Protein AF-A0AA88GIP1-F1 (afdb_monomer_lite)

pLDDT: mean 89.86, std 7.19, range [56.06, 96.06]

Foldseek 3Di:
DLLCCLVQAQDPPHPNHDPDPNSVVLSVVLVVCCVVDPDDPCSCVVVVVSVVVVVVVVVVVVLVVDVVNVVVVVVVD

Radius of gyration: 16.65 Å; chains: 1; bounding box: 32×28×46 Å

Sequence (77 aa):
MALHIVKTYLSDSSPLELNMPKVTQRGQEILQAMEEHENDSHVFDSIREHCLMDMKDVFERLKSSNKEISKLIESWK

Secondary structure (DSSP, 8-state):
-HHHHHHHHSSTT-TT--S-TTHHHHHHHHHHHHHHSTT-TTTTHHHHHHHHHHHHHHHHHHHHH-HHHHHHHHHT-

InterPro domains:
  IPR036305 RGS domain superfamily [SSF48097] (1-66)
  IPR044926 RGS, subdomain 2 [G3DSA:1.10.167.10] (1-75)

Structure (mmCIF, N/CA/C/O backbone):
data_AF-A0AA88GIP1-F1
#
_entry.id   AF-A0AA88GIP1-F1
#
loop_
_atom_site.group_PDB
_atom_site.id
_atom_site.type_symbol
_atom_site.label_atom_id
_atom_site.label_alt_id
_atom_site.label_comp_id
_atom_site.label_asym_id
_atom_site.label_entity_id
_atom_site.label_seq_id
_atom_site.pdbx_PDB_ins_code
_atom_site.Cartn_x
_atom_site.Cartn_y
_atom_site.Cartn_z
_atom_site.occupancy
_atom_site.B_iso_or_equiv
_atom_site.auth_seq_id
_atom_site.auth_comp_id
_atom_site.auth_asym_id
_atom_site.auth_atom_id
_atom_site.pdbx_PDB_model_num
ATOM 1 N N . MET A 1 1 ? -5.218 2.467 -16.712 1.00 71.75 1 MET A N 1
ATOM 2 C CA . MET A 1 1 ? -5.481 2.271 -15.267 1.00 71.75 1 MET A CA 1
ATOM 3 C C . MET A 1 1 ? -4.192 2.013 -14.491 1.00 71.75 1 MET A C 1
ATOM 5 O O . MET A 1 1 ? -3.906 2.776 -13.583 1.00 71.75 1 MET A O 1
ATOM 9 N N . ALA A 1 2 ? -3.360 1.049 -14.897 1.00 82.94 2 ALA A N 1
ATOM 10 C CA . ALA A 1 2 ? -2.076 0.755 -14.246 1.00 82.94 2 ALA A CA 1
ATOM 11 C C . ALA A 1 2 ? -1.108 1.961 -14.135 1.00 82.94 2 ALA A C 1
ATOM 13 O O . ALA A 1 2 ? -0.627 2.257 -13.047 1.00 82.94 2 ALA A O 1
ATOM 14 N N . LEU A 1 3 ? -0.930 2.753 -15.203 1.00 88.31 3 LEU A N 1
ATOM 15 C CA . LEU A 1 3 ? -0.111 3.982 -15.156 1.00 88.31 3 LEU A CA 1
ATOM 16 C C . LEU A 1 3 ? -0.614 5.014 -14.129 1.00 88.31 3 LEU A C 1
ATOM 18 O O . LEU A 1 3 ? 0.174 5.756 -13.550 1.00 88.31 3 LEU A O 1
ATOM 22 N N . HIS A 1 4 ? -1.931 5.078 -13.916 1.00 90.69 4 HIS A N 1
ATOM 23 C CA . HIS A 1 4 ? -2.513 5.974 -12.919 1.00 90.69 4 HIS A CA 1
ATOM 24 C C . HIS A 1 4 ? -2.162 5.505 -11.506 1.00 90.69 4 HIS A C 1
ATOM 26 O O . HIS A 1 4 ? -1.771 6.323 -10.685 1.00 90.69 4 HIS A O 1
ATOM 32 N N . ILE A 1 5 ? -2.200 4.190 -11.257 1.00 90.75 5 ILE A N 1
ATOM 33 C CA . ILE A 1 5 ? -1.805 3.612 -9.968 1.00 90.75 5 ILE A CA 1
ATOM 34 C C . ILE A 1 5 ? -0.353 3.977 -9.643 1.00 90.75 5 ILE A C 1
ATOM 36 O O . ILE A 1 5 ? -0.085 4.495 -8.563 1.00 90.75 5 ILE A O 1
ATOM 40 N N . VAL A 1 6 ? 0.569 3.788 -10.592 1.00 91.62 6 VAL A N 1
ATOM 41 C CA . VAL A 1 6 ? 1.989 4.104 -10.374 1.00 91.62 6 VAL A CA 1
ATOM 42 C C . VAL A 1 6 ? 2.186 5.588 -10.050 1.00 91.62 6 VAL A C 1
ATOM 44 O O . VAL A 1 6 ? 2.830 5.924 -9.063 1.00 91.62 6 VAL A O 1
ATOM 47 N N . LYS A 1 7 ? 1.582 6.492 -10.830 1.00 91.19 7 LYS A N 1
ATOM 48 C CA . LYS A 1 7 ? 1.741 7.943 -10.624 1.00 91.19 7 LYS A CA 1
ATOM 49 C C . LYS A 1 7 ? 1.102 8.451 -9.333 1.00 91.19 7 LYS A C 1
ATOM 51 O O . LYS A 1 7 ? 1.601 9.407 -8.753 1.00 91.19 7 LYS A O 1
ATOM 56 N N . THR A 1 8 ? -0.007 7.851 -8.913 1.00 94.06 8 THR A N 1
ATOM 57 C CA . THR A 1 8 ? -0.761 8.308 -7.742 1.00 94.06 8 THR A CA 1
ATOM 58 C C . THR A 1 8 ? -0.240 7.704 -6.443 1.00 94.06 8 THR A C 1
ATOM 60 O O . THR A 1 8 ? -0.273 8.381 -5.425 1.00 94.06 8 THR A O 1
ATOM 63 N N . TYR A 1 9 ? 0.242 6.464 -6.452 1.00 95.00 9 TYR A N 1
ATOM 64 C CA . TYR A 1 9 ? 0.544 5.727 -5.220 1.00 95.00 9 TYR A CA 1
ATOM 65 C C . TYR A 1 9 ? 2.020 5.338 -5.085 1.00 95.00 9 TYR A C 1
ATOM 67 O O . TYR A 1 9 ? 2.481 5.112 -3.970 1.00 95.00 9 TYR A O 1
ATOM 75 N N . LEU A 1 10 ? 2.763 5.271 -6.198 1.00 94.00 10 LEU A N 1
ATOM 76 C CA . LEU A 1 10 ? 4.146 4.780 -6.250 1.00 94.00 10 LEU A CA 1
ATOM 77 C C . LEU A 1 10 ? 5.158 5.863 -6.658 1.00 94.00 10 LEU A C 1
ATOM 79 O O . LEU A 1 10 ? 6.145 5.581 -7.334 1.00 94.00 10 LEU A O 1
ATOM 83 N N . SER A 1 11 ? 4.886 7.113 -6.288 1.00 90.69 11 SER A N 1
ATOM 84 C CA . SER A 1 11 ? 5.745 8.263 -6.567 1.00 90.69 11 SER A CA 1
ATOM 85 C C . SER A 1 11 ? 6.040 8.996 -5.272 1.00 90.69 11 SER A C 1
ATOM 87 O O . SER A 1 11 ? 5.100 9.330 -4.547 1.00 90.69 11 SER A O 1
ATOM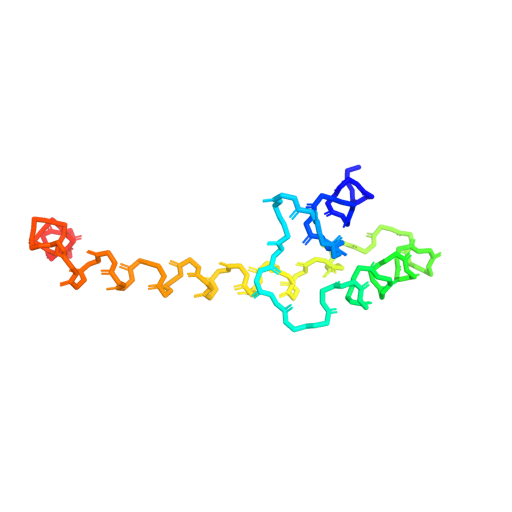 89 N N . ASP A 1 12 ? 7.315 9.317 -5.051 1.00 85.31 12 ASP A N 1
ATOM 90 C CA . ASP A 1 12 ? 7.717 10.193 -3.953 1.00 85.31 12 ASP A CA 1
ATOM 91 C C . ASP A 1 12 ? 6.934 11.511 -4.020 1.00 85.31 12 ASP A C 1
ATOM 93 O O . ASP A 1 12 ? 6.717 12.077 -5.099 1.00 85.31 12 ASP A O 1
ATOM 97 N N . SER A 1 13 ? 6.542 12.019 -2.853 1.00 83.81 13 SER A N 1
ATOM 98 C CA . SER A 1 13 ? 5.789 13.270 -2.684 1.00 83.81 13 SER A CA 1
ATOM 99 C C . SER A 1 13 ? 4.357 13.248 -3.231 1.00 83.81 13 SER A C 1
ATOM 101 O O . SER A 1 13 ? 3.722 14.305 -3.314 1.00 83.81 13 SER A O 1
ATOM 103 N N . SER A 1 14 ? 3.814 12.081 -3.593 1.00 89.88 14 SER A N 1
ATOM 104 C CA . SER A 1 14 ? 2.382 11.983 -3.880 1.00 89.88 14 SER A CA 1
ATOM 105 C C . SER A 1 14 ? 1.569 12.195 -2.594 1.00 89.88 14 SER A C 1
ATOM 107 O O . SER A 1 14 ? 1.890 11.600 -1.565 1.00 89.88 14 SER A O 1
ATOM 109 N N . PRO A 1 15 ? 0.454 12.952 -2.624 1.00 91.88 15 PRO A N 1
ATOM 110 C CA . PRO A 1 15 ? -0.455 13.046 -1.479 1.00 91.88 15 PRO A CA 1
ATOM 111 C C . PRO A 1 15 ? -1.003 11.690 -1.011 1.00 91.88 15 PRO A C 1
ATOM 113 O O . PRO A 1 15 ? -1.447 11.570 0.126 1.00 91.88 15 PRO A O 1
ATOM 116 N N . LEU A 1 16 ? -1.010 10.694 -1.905 1.00 93.56 16 LEU A N 1
ATOM 117 C CA . LEU A 1 16 ? -1.464 9.327 -1.651 1.00 93.56 16 LEU A CA 1
ATOM 118 C C . LEU A 1 16 ? -0.316 8.314 -1.787 1.00 93.56 16 LEU A C 1
ATOM 120 O O . LEU A 1 16 ? -0.558 7.158 -2.120 1.00 93.56 16 LEU A O 1
ATOM 124 N N . GLU A 1 17 ? 0.928 8.744 -1.568 1.00 93.75 17 GLU A N 1
ATOM 125 C CA . GLU A 1 17 ? 2.091 7.855 -1.540 1.00 93.75 17 GLU A CA 1
ATOM 126 C C . GLU A 1 17 ? 1.862 6.690 -0.567 1.00 93.75 17 GLU A C 1
ATOM 128 O O . GLU A 1 17 ? 1.436 6.882 0.577 1.00 93.75 17 GLU A O 1
ATOM 133 N N . LEU A 1 18 ? 2.124 5.464 -1.027 1.00 93.44 18 LEU A N 1
ATOM 134 C CA . LEU A 1 18 ? 2.060 4.300 -0.153 1.00 93.44 18 LEU A CA 1
ATOM 135 C C . LEU A 1 18 ? 3.204 4.330 0.851 1.00 93.44 18 LEU A C 1
ATOM 137 O O . LEU A 1 18 ? 4.357 4.568 0.499 1.00 93.44 18 LEU A O 1
ATOM 141 N N . ASN A 1 19 ? 2.884 3.986 2.095 1.00 90.69 19 ASN A N 1
ATOM 142 C CA . ASN A 1 19 ? 3.862 3.825 3.159 1.00 90.69 19 ASN A CA 1
ATOM 143 C C . ASN A 1 19 ? 4.679 2.539 2.953 1.00 90.69 19 ASN A C 1
ATOM 145 O O . ASN A 1 19 ? 4.459 1.527 3.618 1.00 90.69 19 ASN A O 1
ATOM 149 N N . MET A 1 20 ? 5.603 2.565 1.996 1.00 90.19 20 MET A N 1
ATOM 150 C CA . MET A 1 20 ? 6.421 1.419 1.630 1.00 90.19 20 MET A CA 1
ATOM 151 C C . MET A 1 20 ? 7.870 1.828 1.341 1.00 90.19 20 MET A C 1
ATOM 153 O O . MET A 1 20 ? 8.128 2.890 0.770 1.00 90.19 20 MET A O 1
ATOM 157 N N . PRO A 1 21 ? 8.857 0.989 1.694 1.00 89.69 21 PRO A N 1
ATOM 158 C CA . PRO A 1 21 ? 10.247 1.293 1.398 1.00 89.69 21 PRO A CA 1
ATOM 159 C C . PRO A 1 21 ? 10.491 1.282 -0.114 1.00 89.69 21 PRO A C 1
ATOM 161 O O . PRO A 1 21 ? 10.088 0.349 -0.811 1.00 89.69 21 PRO A O 1
ATOM 164 N N . LYS A 1 22 ? 11.236 2.285 -0.599 1.00 92.06 22 LYS A N 1
ATOM 165 C CA . LYS A 1 22 ? 11.656 2.406 -2.008 1.00 92.06 22 LYS A CA 1
ATOM 166 C C . LYS A 1 22 ? 10.467 2.469 -2.982 1.00 92.06 22 LYS A C 1
ATOM 168 O O . LYS A 1 22 ? 10.503 1.866 -4.053 1.00 92.06 22 LYS A O 1
ATOM 173 N N . VAL A 1 23 ? 9.422 3.205 -2.607 1.00 92.75 23 VAL A N 1
ATOM 174 C CA . VAL A 1 23 ? 8.154 3.336 -3.341 1.00 92.75 23 VAL A CA 1
ATOM 175 C C . VAL A 1 23 ? 8.339 3.713 -4.820 1.00 92.75 23 VAL A C 1
ATOM 177 O O . VAL A 1 23 ? 7.826 3.014 -5.694 1.00 92.75 23 VAL A O 1
ATOM 180 N N . THR A 1 24 ? 9.177 4.709 -5.123 1.00 93.12 24 THR A N 1
ATOM 181 C CA . THR A 1 24 ? 9.488 5.111 -6.507 1.00 93.12 24 THR A CA 1
ATOM 182 C C . THR A 1 24 ? 10.206 4.017 -7.297 1.00 93.12 24 THR A C 1
ATOM 184 O O . THR A 1 24 ? 9.889 3.791 -8.465 1.00 93.12 24 THR A O 1
ATOM 187 N N . GLN A 1 25 ? 11.140 3.292 -6.668 1.00 93.88 25 GLN A N 1
ATOM 188 C CA . GLN A 1 25 ? 11.832 2.171 -7.316 1.00 93.88 25 GLN A CA 1
ATOM 189 C C . GLN A 1 25 ? 10.833 1.068 -7.689 1.00 93.88 25 GLN A C 1
ATOM 191 O O . GLN A 1 25 ? 10.863 0.557 -8.804 1.00 93.88 25 GLN A O 1
ATOM 196 N N . ARG A 1 26 ? 9.897 0.743 -6.789 1.00 92.50 26 ARG A N 1
ATOM 197 C CA . ARG A 1 26 ? 8.827 -0.225 -7.071 1.00 92.50 26 ARG A CA 1
ATOM 198 C C . ARG A 1 26 ? 7.914 0.236 -8.204 1.00 92.50 26 ARG A C 1
ATOM 200 O O . ARG A 1 26 ? 7.519 -0.577 -9.033 1.00 92.50 26 ARG A O 1
ATOM 207 N N . GLY A 1 27 ? 7.618 1.534 -8.278 1.00 92.69 27 GLY A N 1
ATOM 208 C CA . GLY A 1 27 ? 6.898 2.121 -9.406 1.00 92.69 27 GLY A CA 1
ATOM 209 C C . GLY A 1 27 ? 7.610 1.902 -10.744 1.00 92.69 27 GLY A C 1
ATOM 210 O O . GLY A 1 27 ? 6.965 1.528 -11.721 1.00 92.69 27 GLY A O 1
ATOM 211 N N . GLN A 1 28 ? 8.934 2.075 -10.784 1.00 92.44 28 GLN A N 1
ATOM 212 C CA . GLN A 1 28 ? 9.748 1.831 -11.982 1.00 92.44 28 GLN A CA 1
ATOM 213 C C . GLN A 1 28 ? 9.779 0.350 -12.377 1.00 92.44 28 GLN A C 1
ATOM 215 O O . GLN A 1 28 ? 9.589 0.043 -13.550 1.00 92.44 28 GLN A O 1
ATOM 220 N N . GLU A 1 29 ? 9.950 -0.557 -11.410 1.00 91.44 29 GLU A N 1
ATOM 221 C CA . GLU A 1 29 ? 9.917 -2.011 -11.639 1.00 91.44 29 GLU A CA 1
ATOM 222 C C . GLU A 1 29 ? 8.587 -2.449 -12.273 1.00 91.44 29 GLU A C 1
ATOM 224 O O . GLU A 1 29 ? 8.576 -3.238 -13.214 1.00 91.44 29 GLU A O 1
ATOM 229 N N . ILE A 1 30 ? 7.464 -1.893 -11.807 1.00 90.56 30 ILE A N 1
ATOM 230 C CA . ILE A 1 30 ? 6.136 -2.188 -12.360 1.00 90.56 30 ILE A CA 1
ATOM 231 C C . ILE A 1 30 ? 5.984 -1.634 -13.778 1.00 90.56 30 ILE A C 1
ATOM 233 O O . ILE A 1 30 ? 5.447 -2.323 -14.640 1.00 90.56 30 ILE A O 1
ATOM 237 N N . LEU A 1 31 ? 6.453 -0.410 -14.041 1.00 90.38 31 LEU A N 1
ATOM 238 C CA . LEU A 1 31 ? 6.411 0.156 -15.394 1.00 90.38 31 LEU A CA 1
ATOM 239 C C . LEU A 1 31 ? 7.236 -0.683 -16.374 1.00 90.38 31 LEU A C 1
ATOM 241 O O . LEU A 1 31 ? 6.749 -0.977 -17.460 1.00 90.38 31 LEU A O 1
ATOM 245 N N . GLN A 1 32 ? 8.426 -1.125 -15.964 1.00 90.38 32 GLN A N 1
ATOM 246 C CA . GLN A 1 32 ? 9.266 -2.005 -16.771 1.00 90.38 32 GLN A CA 1
ATOM 247 C C . GLN A 1 32 ? 8.589 -3.362 -17.018 1.00 90.38 32 GLN A C 1
ATOM 249 O O . GLN A 1 32 ? 8.507 -3.809 -18.159 1.00 90.38 32 GLN A O 1
ATOM 254 N N . ALA A 1 33 ? 8.031 -3.993 -15.980 1.00 88.31 33 ALA A N 1
ATOM 255 C CA . ALA A 1 33 ? 7.321 -5.266 -16.120 1.00 88.31 33 ALA A CA 1
ATOM 256 C C . ALA A 1 33 ? 6.112 -5.161 -17.067 1.00 88.31 33 ALA A C 1
ATOM 258 O O . ALA A 1 33 ? 5.823 -6.094 -17.810 1.00 88.31 33 ALA A O 1
ATOM 259 N N . MET A 1 34 ? 5.426 -4.013 -17.083 1.00 86.69 34 MET A N 1
ATOM 260 C CA . MET A 1 34 ? 4.326 -3.748 -18.013 1.00 86.69 34 MET A CA 1
ATOM 261 C C . MET A 1 34 ? 4.782 -3.553 -19.468 1.00 86.69 34 MET A C 1
ATOM 263 O O . MET A 1 34 ? 3.995 -3.808 -20.378 1.00 86.69 34 MET A O 1
ATOM 267 N N . GLU A 1 35 ? 6.006 -3.069 -19.693 1.00 86.69 35 GLU A N 1
ATOM 268 C CA . GLU A 1 35 ? 6.601 -2.934 -21.031 1.00 86.69 35 GLU A CA 1
ATOM 269 C C . GLU A 1 35 ? 7.094 -4.287 -21.570 1.00 86.69 35 GLU A C 1
ATOM 271 O O . GLU A 1 35 ? 6.968 -4.559 -22.763 1.00 86.69 35 GLU A O 1
ATOM 276 N N . GLU A 1 36 ? 7.624 -5.148 -20.695 1.00 84.69 36 GLU A N 1
ATOM 277 C CA . GLU A 1 36 ? 8.163 -6.472 -21.045 1.00 84.69 36 GLU A CA 1
ATOM 278 C C . GLU A 1 36 ? 7.074 -7.551 -21.187 1.00 84.69 36 GLU A C 1
ATOM 280 O O . GLU A 1 36 ? 7.189 -8.463 -22.014 1.00 84.69 36 GLU A O 1
ATOM 285 N N . HIS A 1 37 ? 6.002 -7.450 -20.400 1.00 75.88 37 HIS A N 1
ATOM 286 C CA . HIS A 1 37 ? 4.896 -8.401 -20.375 1.00 75.88 37 HIS A CA 1
ATOM 287 C C . HIS A 1 37 ? 3.567 -7.669 -20.555 1.00 75.88 37 HIS A C 1
ATOM 289 O O . HIS A 1 37 ? 2.959 -7.167 -19.606 1.00 75.88 37 HIS A O 1
ATOM 295 N N . GLU A 1 38 ? 3.092 -7.622 -21.801 1.00 66.31 38 GLU A N 1
ATOM 296 C CA . GLU A 1 38 ? 1.802 -7.022 -22.124 1.00 66.31 38 GLU A CA 1
ATOM 297 C C . GLU A 1 38 ? 0.681 -7.781 -21.377 1.00 66.31 38 GLU A C 1
ATOM 299 O O . GLU A 1 38 ? 0.388 -8.938 -21.673 1.00 66.31 38 GLU A O 1
ATOM 304 N N . ASN A 1 39 ? 0.051 -7.113 -20.401 1.00 66.50 39 ASN A N 1
ATOM 305 C CA . ASN A 1 39 ? -1.079 -7.593 -19.587 1.00 66.50 39 ASN A CA 1
ATOM 306 C C . ASN A 1 39 ? -0.798 -8.645 -18.497 1.00 66.50 39 ASN A C 1
ATOM 308 O O . ASN A 1 39 ? -1.678 -9.460 -18.208 1.00 66.50 39 ASN A O 1
ATOM 312 N N . ASP A 1 40 ? 0.346 -8.602 -17.813 1.00 78.25 40 ASP A N 1
ATOM 313 C CA . ASP A 1 40 ? 0.462 -9.366 -16.565 1.00 78.25 40 ASP A CA 1
ATOM 314 C C . ASP A 1 40 ? -0.474 -8.784 -15.477 1.00 78.25 40 ASP A C 1
ATOM 316 O O . ASP A 1 40 ? -0.291 -7.675 -14.968 1.00 78.25 40 ASP A O 1
ATOM 320 N N . SER A 1 41 ? -1.525 -9.534 -15.125 1.00 76.69 41 SER A N 1
ATOM 321 C CA . SER A 1 41 ? -2.498 -9.156 -14.092 1.00 76.69 41 SER A CA 1
ATOM 322 C C . SER A 1 41 ? -1.925 -9.167 -12.673 1.00 76.69 41 SER A C 1
ATOM 324 O O . SER A 1 41 ? -2.568 -8.647 -11.757 1.00 76.69 41 SER A O 1
ATOM 326 N N . HIS A 1 42 ? -0.735 -9.740 -12.487 1.00 86.12 42 HIS A N 1
ATOM 327 C CA . HIS A 1 42 ? -0.104 -9.962 -11.189 1.00 86.12 42 HIS A CA 1
ATOM 328 C C . HIS A 1 42 ? 0.945 -8.905 -10.826 1.00 86.12 42 HIS A C 1
ATOM 330 O O . HIS A 1 42 ? 1.443 -8.903 -9.700 1.00 86.12 42 HIS A O 1
ATOM 336 N N . VAL A 1 43 ? 1.222 -7.936 -11.709 1.00 89.12 43 VAL A N 1
ATOM 337 C CA . VAL A 1 43 ? 2.235 -6.882 -11.475 1.00 89.12 43 VAL A CA 1
ATOM 338 C C . VAL A 1 43 ? 1.984 -6.041 -10.216 1.00 89.12 43 VAL A C 1
ATOM 340 O O . VAL A 1 43 ? 2.910 -5.443 -9.674 1.00 89.12 43 VAL A O 1
ATOM 343 N N . PHE A 1 44 ? 0.746 -6.014 -9.7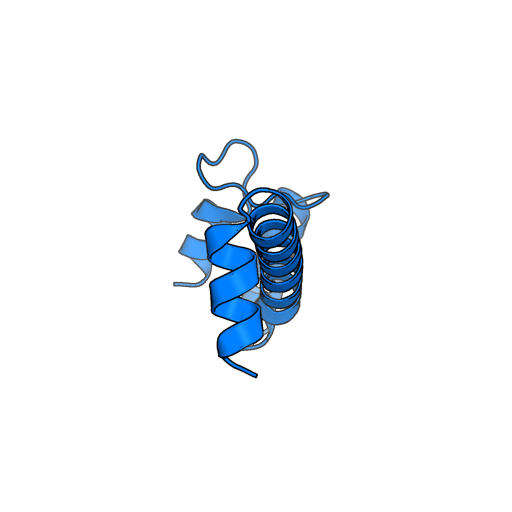11 1.00 91.44 44 PHE A N 1
ATOM 344 C CA . PHE A 1 44 ? 0.368 -5.300 -8.485 1.00 91.44 44 PHE A CA 1
ATOM 345 C C . PHE A 1 44 ? 0.122 -6.209 -7.275 1.00 91.44 44 PHE A C 1
ATOM 347 O O . PHE A 1 44 ? -0.289 -5.703 -6.231 1.00 91.44 44 PHE A O 1
ATOM 354 N N . ASP A 1 45 ? 0.328 -7.523 -7.366 1.00 91.81 45 ASP A N 1
ATOM 355 C CA . ASP A 1 45 ? -0.034 -8.431 -6.270 1.00 91.81 45 ASP A CA 1
ATOM 356 C C . ASP A 1 45 ? 0.804 -8.171 -5.013 1.00 91.81 45 ASP A C 1
ATOM 358 O O . ASP A 1 45 ? 0.250 -8.073 -3.919 1.00 91.81 45 ASP A O 1
ATOM 362 N N . SER A 1 46 ? 2.104 -7.910 -5.165 1.00 90.31 46 SER A N 1
ATOM 363 C CA . SER A 1 46 ? 2.968 -7.535 -4.036 1.00 90.31 46 SER A CA 1
ATOM 364 C C . SER A 1 46 ? 2.540 -6.216 -3.375 1.00 90.31 46 SER A C 1
ATOM 366 O O . SER A 1 46 ? 2.562 -6.090 -2.151 1.00 90.31 46 SER A O 1
ATOM 368 N N . ILE A 1 47 ? 2.084 -5.242 -4.171 1.00 92.00 47 ILE A N 1
ATOM 369 C CA . ILE A 1 47 ? 1.529 -3.976 -3.671 1.00 92.00 47 ILE A CA 1
ATOM 370 C C . ILE A 1 47 ? 0.223 -4.234 -2.915 1.00 92.00 47 ILE A C 1
ATOM 372 O O . ILE A 1 47 ? 0.013 -3.688 -1.833 1.00 92.00 47 ILE A O 1
ATOM 376 N N . ARG A 1 48 ? -0.645 -5.099 -3.449 1.00 93.19 48 ARG A N 1
ATOM 377 C CA . ARG A 1 48 ? -1.911 -5.475 -2.810 1.00 93.19 48 ARG A CA 1
ATOM 378 C C . ARG A 1 48 ? -1.675 -6.133 -1.454 1.00 93.19 48 ARG A C 1
ATOM 380 O O . ARG A 1 48 ? -2.341 -5.768 -0.489 1.00 93.19 48 ARG A O 1
ATOM 387 N N . GLU A 1 49 ? -0.743 -7.077 -1.377 1.00 94.06 49 GLU A N 1
ATOM 388 C CA . GLU A 1 49 ? -0.372 -7.745 -0.128 1.00 94.06 49 GLU A CA 1
ATOM 389 C C . GLU A 1 49 ? 0.130 -6.746 0.916 1.00 94.06 49 GLU A C 1
ATOM 391 O O . GLU A 1 49 ? -0.324 -6.777 2.061 1.00 94.06 49 GLU A O 1
ATOM 396 N N . HIS A 1 50 ? 0.992 -5.808 0.513 1.00 93.62 50 HIS A N 1
ATOM 397 C CA . HIS A 1 50 ? 1.473 -4.741 1.392 1.00 93.62 50 HIS A CA 1
ATOM 398 C C . HIS A 1 50 ? 0.319 -3.882 1.931 1.00 93.62 50 HIS A C 1
ATOM 400 O O . HIS A 1 50 ? 0.185 -3.713 3.142 1.00 93.62 50 HIS A O 1
ATOM 406 N N . CYS A 1 51 ? -0.589 -3.424 1.063 1.00 94.94 51 CYS A N 1
ATOM 407 C CA . CYS A 1 51 ? -1.758 -2.648 1.489 1.00 94.94 51 CYS A CA 1
ATOM 408 C C . CYS A 1 51 ? -2.668 -3.423 2.457 1.00 94.94 51 CYS A C 1
ATOM 410 O O . CYS A 1 51 ? -3.233 -2.834 3.379 1.00 94.94 51 CYS A O 1
ATOM 412 N N . LEU A 1 52 ? -2.828 -4.737 2.268 1.00 95.94 52 LEU A N 1
ATOM 413 C CA . LEU A 1 52 ? -3.601 -5.582 3.184 1.00 95.94 52 LEU A CA 1
ATOM 414 C C . LEU A 1 52 ? -2.939 -5.686 4.561 1.00 95.94 52 LEU A C 1
ATOM 416 O O . LEU A 1 52 ? -3.640 -5.670 5.575 1.00 95.94 52 LEU A O 1
ATOM 420 N N . MET A 1 53 ? -1.608 -5.756 4.610 1.00 95.12 53 MET A N 1
ATOM 421 C CA . MET A 1 53 ? -0.862 -5.755 5.869 1.00 95.12 53 MET A CA 1
ATOM 422 C C . MET A 1 53 ? -1.003 -4.422 6.609 1.00 95.12 53 MET A C 1
ATOM 424 O O . MET A 1 53 ? -1.299 -4.430 7.806 1.00 95.12 53 MET A O 1
ATOM 428 N N . ASP A 1 54 ? -0.907 -3.297 5.898 1.00 94.44 54 ASP A N 1
ATOM 429 C CA . ASP A 1 54 ? -1.132 -1.964 6.470 1.00 94.44 54 ASP A CA 1
ATOM 430 C C . ASP A 1 54 ? -2.568 -1.816 7.004 1.00 94.44 54 ASP A C 1
ATOM 432 O O . ASP A 1 54 ? -2.786 -1.349 8.124 1.00 94.44 54 ASP A O 1
ATOM 436 N N . MET A 1 55 ? -3.571 -2.271 6.244 1.00 95.19 55 MET A N 1
ATOM 437 C CA . MET A 1 55 ? -4.973 -2.248 6.678 1.00 95.19 55 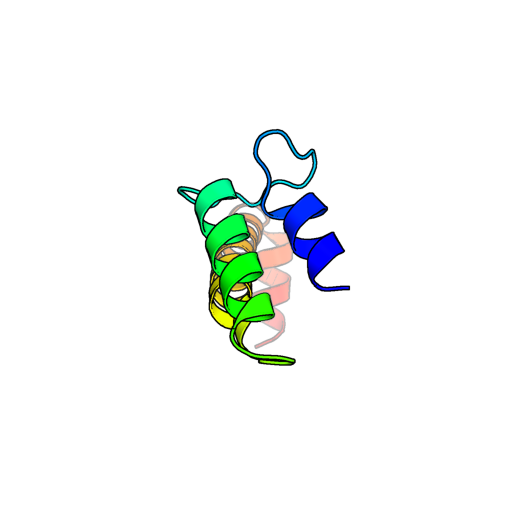MET A CA 1
ATOM 438 C C . MET A 1 55 ? -5.218 -3.121 7.911 1.00 95.19 55 MET A C 1
ATOM 440 O O . MET A 1 55 ? -5.979 -2.730 8.798 1.00 95.19 55 MET A O 1
ATOM 444 N N . LYS A 1 56 ? -4.567 -4.285 8.000 1.00 96.06 56 LYS A N 1
ATOM 445 C CA . LYS A 1 56 ? -4.654 -5.164 9.171 1.00 96.06 56 LYS A CA 1
ATOM 446 C C . LYS A 1 56 ? -4.093 -4.485 10.419 1.00 96.06 56 LYS A C 1
ATOM 448 O O . LYS A 1 56 ? -4.706 -4.555 11.481 1.00 96.06 56 LYS A O 1
ATOM 453 N N . ASP A 1 57 ? -2.961 -3.808 10.291 1.00 95.50 57 ASP A N 1
ATOM 454 C CA . ASP A 1 57 ? -2.350 -3.056 11.384 1.00 95.50 57 ASP A CA 1
ATOM 455 C C . ASP A 1 57 ? -3.231 -1.868 11.828 1.00 95.50 57 ASP A C 1
ATOM 457 O O . ASP A 1 57 ? -3.513 -1.705 13.018 1.00 95.50 57 ASP A O 1
ATOM 461 N N . VAL A 1 58 ? -3.786 -1.102 10.879 1.00 95.00 58 VAL A N 1
ATOM 462 C CA . VAL A 1 58 ? -4.793 -0.061 11.167 1.00 95.00 58 VAL A CA 1
ATOM 463 C C . VAL A 1 58 ? -5.996 -0.644 11.910 1.00 95.00 58 VAL A C 1
ATOM 465 O O . VAL A 1 58 ? -6.457 -0.058 12.891 1.00 95.00 58 VAL A O 1
ATOM 468 N N . PHE A 1 59 ? -6.491 -1.801 11.472 1.00 94.62 59 PHE A N 1
ATOM 469 C CA . PHE A 1 59 ? -7.625 -2.474 12.090 1.00 94.62 59 PHE A CA 1
ATOM 470 C C . PHE A 1 59 ? -7.331 -2.910 13.533 1.00 94.62 59 PHE A C 1
ATOM 472 O O . PHE A 1 59 ? -8.128 -2.625 14.428 1.00 94.62 59 PHE A O 1
ATOM 479 N N . GLU A 1 60 ? -6.181 -3.535 13.802 1.00 94.69 60 GLU A N 1
ATOM 480 C CA . GLU A 1 60 ? -5.806 -3.938 15.167 1.00 94.69 60 GLU A CA 1
ATOM 481 C C . GLU A 1 60 ? -5.590 -2.727 16.090 1.00 94.69 60 GLU A C 1
ATOM 483 O O . GLU A 1 60 ? -5.988 -2.747 17.262 1.00 94.69 60 GLU A O 1
ATOM 488 N N . ARG A 1 61 ? -5.047 -1.616 15.571 1.00 94.81 61 ARG A N 1
ATOM 489 C CA . ARG A 1 61 ? -4.986 -0.348 16.317 1.00 94.81 61 ARG A CA 1
ATOM 490 C C . ARG A 1 61 ? -6.369 0.225 16.617 1.00 94.81 61 ARG A C 1
ATOM 492 O O . ARG A 1 61 ? -6.609 0.704 17.724 1.00 94.81 61 ARG A O 1
ATOM 499 N N . LEU A 1 62 ? -7.293 0.181 15.661 1.00 95.00 62 LEU A N 1
ATOM 500 C CA . LEU A 1 62 ? -8.659 0.669 15.862 1.00 95.00 62 LEU A CA 1
ATOM 501 C C . LEU A 1 62 ? -9.388 -0.161 16.924 1.00 95.00 62 LEU A C 1
ATOM 503 O O . LEU A 1 62 ? -9.989 0.383 17.847 1.00 95.00 62 LEU A O 1
ATOM 507 N N . LYS A 1 63 ? -9.275 -1.485 16.826 1.00 93.75 63 LYS A N 1
ATOM 508 C CA . LYS A 1 63 ? -9.843 -2.426 17.790 1.00 93.75 63 LYS A CA 1
ATOM 509 C C . LYS A 1 63 ? -9.277 -2.219 19.198 1.00 93.75 63 LYS A C 1
ATOM 511 O O . LYS A 1 63 ? -10.038 -2.204 20.159 1.00 93.75 63 LYS A O 1
ATOM 516 N N . SER A 1 64 ? -7.964 -2.030 19.333 1.00 92.69 64 SER A N 1
ATOM 517 C CA . SER A 1 64 ? -7.333 -1.811 20.645 1.00 92.69 64 SER A CA 1
ATOM 518 C C . SER A 1 64 ? -7.630 -0.433 21.248 1.0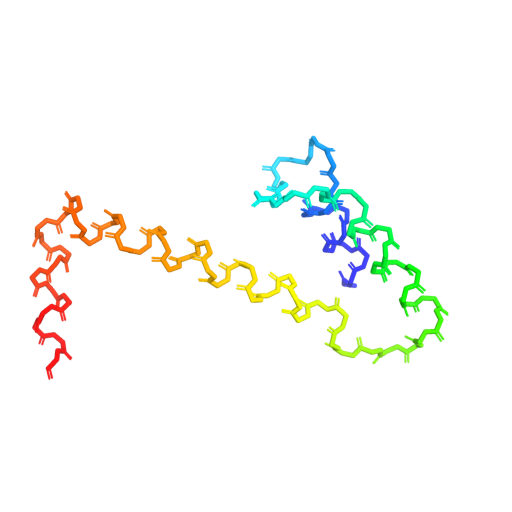0 92.69 64 SER A C 1
ATOM 520 O O . SER A 1 64 ? -7.727 -0.312 22.469 1.00 92.69 64 SER A O 1
ATOM 522 N N . SER A 1 65 ? -7.811 0.600 20.421 1.00 95.50 65 SER A N 1
ATOM 523 C CA . SER A 1 65 ? -8.084 1.971 20.881 1.00 95.50 65 SER A CA 1
ATOM 524 C C . SER A 1 65 ? -9.561 2.257 21.168 1.00 95.50 65 SER A C 1
ATOM 526 O O . SER A 1 65 ? -9.861 3.182 21.925 1.00 95.50 65 SER A O 1
ATOM 528 N N . ASN A 1 66 ? -10.490 1.465 20.623 1.00 95.44 66 ASN A N 1
ATOM 529 C CA . ASN A 1 66 ? -11.925 1.688 20.770 1.00 95.44 66 ASN A CA 1
ATOM 530 C C . ASN A 1 66 ? -12.649 0.454 21.341 1.00 95.44 66 ASN A C 1
ATOM 532 O O . ASN A 1 66 ? -12.891 -0.542 20.658 1.00 95.44 66 ASN A O 1
ATOM 536 N N . LYS A 1 67 ? -13.067 0.559 22.610 1.00 92.38 67 LYS A N 1
ATOM 537 C CA . LYS A 1 67 ? -13.773 -0.511 23.337 1.00 92.38 67 LYS A CA 1
ATOM 538 C C . LYS A 1 67 ? -15.130 -0.873 22.731 1.00 92.38 67 LYS A C 1
ATOM 540 O O . LYS A 1 67 ? -1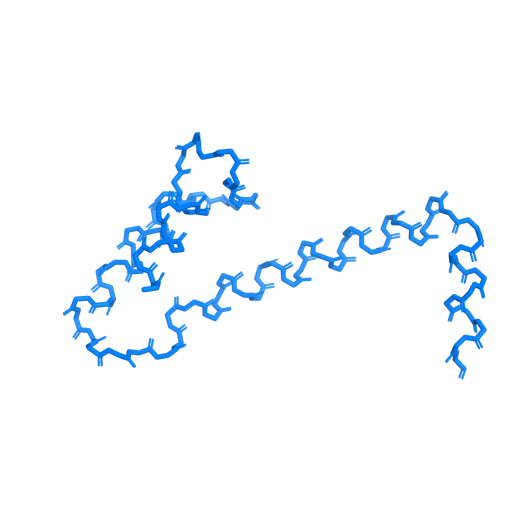5.545 -2.020 22.863 1.00 92.38 67 LYS A O 1
ATOM 545 N N . GLU A 1 68 ? -15.834 0.074 22.114 1.00 94.19 68 GLU A N 1
ATOM 546 C CA . GLU A 1 68 ? -17.123 -0.196 21.464 1.00 94.19 68 GLU A CA 1
ATOM 547 C C . GLU A 1 68 ? -16.916 -1.047 20.214 1.00 94.19 68 GLU A C 1
ATOM 549 O O . GLU A 1 68 ? -17.594 -2.057 20.038 1.00 94.19 68 GLU A O 1
ATOM 554 N N . ILE A 1 69 ? -15.911 -0.696 19.408 1.00 90.81 69 ILE A N 1
ATOM 555 C CA . ILE A 1 69 ? -15.523 -1.467 18.224 1.00 90.81 69 ILE A CA 1
ATOM 556 C C . ILE A 1 69 ? -15.035 -2.864 18.628 1.00 90.81 69 ILE A C 1
ATOM 558 O O . ILE A 1 69 ? -15.458 -3.844 18.019 1.00 90.81 69 ILE A O 1
ATOM 562 N N . SER A 1 70 ? -14.219 -2.994 19.683 1.00 91.38 70 SER A N 1
ATOM 563 C CA . S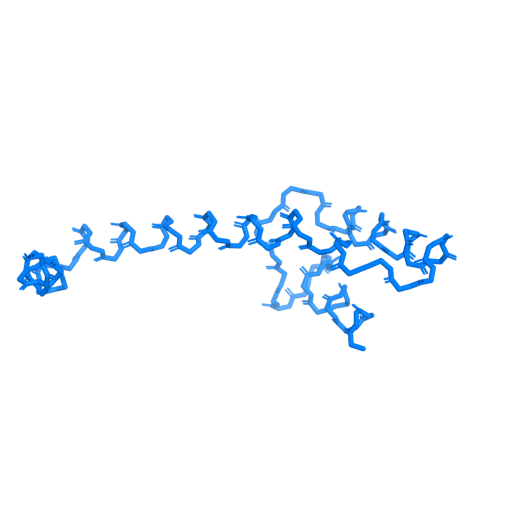ER A 1 70 ? -13.790 -4.313 20.183 1.00 91.38 70 SER A CA 1
ATOM 564 C C . SER A 1 70 ? -14.979 -5.193 20.573 1.00 91.38 70 SER A C 1
ATOM 566 O O . SER A 1 70 ? -15.058 -6.340 20.140 1.00 91.38 70 SER A O 1
ATOM 568 N N . LYS A 1 71 ? -15.939 -4.646 21.330 1.00 93.38 71 LYS A N 1
ATOM 569 C CA . LYS A 1 71 ? -17.152 -5.371 21.738 1.00 93.38 71 LYS A CA 1
ATOM 570 C C . LYS A 1 71 ? -18.024 -5.764 20.547 1.00 93.38 71 LYS A C 1
ATOM 572 O O . LYS A 1 71 ? -18.540 -6.877 20.519 1.00 93.38 71 LYS A O 1
ATOM 577 N N . LEU A 1 72 ? -18.176 -4.874 19.563 1.00 94.19 72 LEU A N 1
ATOM 578 C CA . LEU A 1 72 ? -18.906 -5.175 18.332 1.00 94.19 72 LEU A CA 1
ATOM 579 C C . LEU A 1 72 ? -18.265 -6.364 17.602 1.00 94.19 72 LEU A C 1
ATOM 581 O O . LEU A 1 72 ? -18.964 -7.314 17.265 1.00 94.19 72 LEU A O 1
ATOM 585 N N . ILE A 1 73 ? -16.940 -6.351 17.429 1.00 91.00 73 ILE A N 1
ATOM 586 C CA . ILE A 1 73 ? -16.196 -7.435 16.768 1.00 91.00 73 ILE A CA 1
ATOM 587 C C . ILE A 1 73 ? -16.317 -8.752 17.546 1.00 91.00 73 ILE A C 1
ATOM 589 O O . ILE A 1 73 ? -16.498 -9.806 16.942 1.00 91.00 73 ILE A O 1
ATOM 593 N N . GLU A 1 74 ? -16.227 -8.713 18.877 1.00 91.19 74 GLU A N 1
ATOM 594 C CA . GLU A 1 74 ? -16.405 -9.898 19.728 1.00 91.19 74 GLU A CA 1
ATOM 595 C C . GLU A 1 74 ? -17.806 -10.504 19.594 1.00 91.19 74 GLU A C 1
ATOM 597 O O . GLU A 1 74 ? -17.934 -11.723 19.620 1.00 91.19 74 GLU A O 1
ATOM 602 N N . SER A 1 75 ? -18.835 -9.675 19.396 1.00 92.06 75 SER A N 1
ATOM 603 C CA . SER A 1 75 ? -20.221 -10.127 19.208 1.00 92.06 75 SER A CA 1
ATOM 604 C C . SER A 1 75 ? -20.529 -10.700 17.818 1.00 92.06 75 SER A C 1
ATOM 606 O O . SER A 1 75 ? -21.594 -11.276 17.625 1.00 92.06 75 SER A O 1
ATOM 608 N N . TRP A 1 76 ? -19.632 -10.514 16.844 1.00 86.75 76 TRP A N 1
ATOM 609 C CA . TRP A 1 76 ? -19.779 -11.035 15.477 1.00 86.75 76 TRP A CA 1
ATOM 610 C C . TRP A 1 76 ? -19.201 -12.447 15.298 1.00 86.75 76 TRP A C 1
ATOM 612 O O . TRP A 1 76 ? -19.346 -13.024 14.220 1.00 86.75 76 TRP A O 1
ATOM 622 N N . LYS A 1 77 ? -18.521 -12.979 16.319 1.00 56.06 77 LYS A N 1
ATOM 623 C CA . LYS A 1 77 ? -18.059 -14.372 16.369 1.00 56.06 77 LYS A CA 1
ATOM 624 C C . LYS A 1 77 ? -19.166 -15.303 16.840 1.00 56.06 77 LYS A C 1
ATOM 626 O O . LYS A 1 77 ? -19.198 -16.430 16.304 1.00 56.06 77 LYS A O 1
#

Organism: Naegleria lovaniensis (NCBI:txid51637)